Protein AF-A0A2T0LJ51-F1 (afdb_monomer)

pLDDT: mean 80.9, std 17.86, range [39.56, 97.62]

Sequence (152 aa):
MSGAISSRRRILACSLVLLVAALGFGGNAEAEVPPRVSKVEVYRVHSGHARPIPVTRLIHVEVERVLEGIQQMTGTSFPQMPAEYFLFRFPTPVVLSDSPVGYPIREIAVTAPQSAWDPPRLLIRNGRNHWVEYRTDRPLTVLLDQLKERGL

Solvent-accessible surface area (backbone atoms only — not comparable to full-atom values): 9023 Å² total; per-residue (Å²): 139,92,84,75,73,69,62,59,57,53,5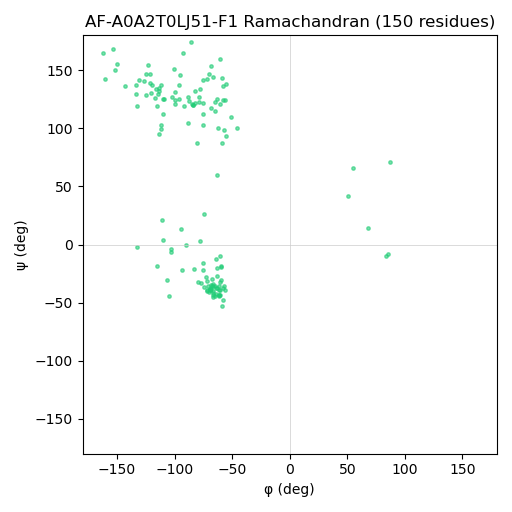4,53,50,53,53,50,53,52,50,52,55,74,68,48,70,87,66,76,72,68,71,77,71,74,69,75,65,88,50,73,47,39,24,46,30,49,75,86,46,73,44,82,40,89,75,46,75,66,58,51,53,45,53,48,48,40,62,72,29,39,67,44,72,71,76,52,66,51,92,67,80,69,55,49,32,38,40,38,37,25,90,62,62,32,72,50,93,91,36,72,54,88,58,68,36,41,38,38,34,38,39,61,58,88,46,100,87,39,75,58,45,42,29,38,44,45,98,82,75,43,36,34,33,41,45,48,79,44,67,58,63,64,55,49,53,64,46,49,78,65,70,108

Secondary structure (DSSP, 8-state):
--SSHHHHHHHHHHHHHHH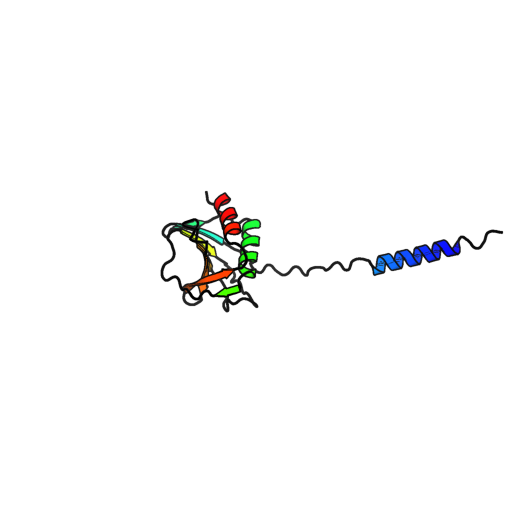HHHSS--------PPPS-S--EEEEEETTEEEEEPPPHHHHHHHHHHHHTEEEEEEEEESS--SEEEEEEEEEEE--TTSS--S-EEEEEEEPPSBTTB---EEEE-TTS-EEEEEESS-HHHHHHHHHHHH-

Foldseek 3Di:
DDDPPVVVVVVVVVVVVVVCVVVPDPPPPPVPPPQLAPDKWKWKAAQNDTDTFDDDPQLSVLVSLQQVQWEDWPADWDPDDDRTKMKMARPDFGDDPPHPPPDTFGMWIWGDQPDPPRAIWIWTQDPVRITTTTDGPRRCVSSVVVRVVTVD

Radius of gyration: 25.8 Å; Cα contacts (8 Å, |Δi|>4): 227; chains: 1; bounding box: 35×83×62 Å

Organism: NCBI:txid201975

Nearest PDB structures (foldseek):
  6y2q-assembly1_B  TM=2.122E-01  e=4.281E+00  Escherichia coli K-12
  2rmj-assembly1_A  TM=2.535E-01  e=8.544E+00  Homo sapiens
  3pqu-assembly1_A  TM=2.214E-01  e=6.786E+00  Actinobacillus suis

Structure (mmCIF, N/CA/C/O backbone):
data_AF-A0A2T0LJ51-F1
#
_entry.id   AF-A0A2T0LJ51-F1
#
loop_
_atom_site.group_PDB
_atom_site.id
_atom_site.type_symbol
_atom_site.label_atom_id
_atom_site.label_alt_id
_atom_site.label_comp_id
_atom_site.label_asym_id
_atom_site.label_entity_id
_atom_site.label_seq_id
_atom_site.pdbx_PDB_ins_code
_atom_site.Cartn_x
_atom_site.Cartn_y
_atom_site.Cartn_z
_atom_site.occupancy
_atom_site.B_iso_or_equiv
_atom_site.auth_seq_id
_atom_site.auth_comp_id
_atom_site.auth_asym_id
_atom_site.auth_atom_id
_atom_site.pdbx_PDB_model_num
ATOM 1 N N . MET A 1 1 ? -5.710 68.196 44.404 1.00 46.50 1 MET A N 1
ATOM 2 C CA . MET A 1 1 ? -5.620 67.501 43.095 1.00 46.50 1 MET A CA 1
ATOM 3 C C . MET A 1 1 ? -5.023 66.114 43.319 1.00 46.50 1 MET A C 1
ATOM 5 O O . MET A 1 1 ? -4.266 65.967 44.263 1.00 46.50 1 MET A O 1
ATOM 9 N N . SER A 1 2 ? -5.363 65.140 42.467 1.00 47.94 2 SER A N 1
ATOM 10 C CA . SER A 1 2 ? -4.846 63.750 42.433 1.00 47.94 2 SER A CA 1
ATOM 1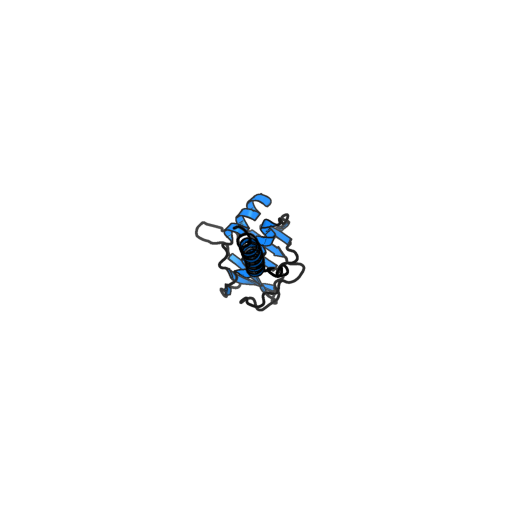1 C C . SER A 1 2 ? -5.540 62.696 43.308 1.00 47.94 2 SER A C 1
ATOM 13 O O . SER A 1 2 ? -4.958 62.153 44.234 1.00 47.94 2 SER A O 1
ATOM 15 N N . GLY A 1 3 ? -6.769 62.322 42.930 1.00 46.00 3 GLY A N 1
ATOM 16 C CA . GLY A 1 3 ? -7.429 61.089 43.400 1.00 46.00 3 GLY A CA 1
ATOM 17 C C . GLY A 1 3 ? -8.082 60.241 42.296 1.00 46.00 3 GLY A C 1
ATOM 18 O O . GLY A 1 3 ? -8.612 59.174 42.576 1.00 46.00 3 GLY A O 1
ATOM 19 N N . ALA A 1 4 ? -8.049 60.682 41.031 1.00 47.44 4 ALA A N 1
ATOM 20 C CA . ALA A 1 4 ? -8.855 60.083 39.956 1.00 47.44 4 ALA A CA 1
ATOM 21 C C . ALA A 1 4 ? -8.080 59.163 38.985 1.00 47.44 4 ALA A C 1
ATOM 23 O O . ALA A 1 4 ? -8.688 58.520 38.131 1.00 47.44 4 ALA A O 1
ATOM 24 N N . ILE A 1 5 ? -6.748 59.075 39.095 1.00 48.66 5 ILE A N 1
ATOM 25 C CA . ILE A 1 5 ? -5.901 58.417 38.074 1.00 48.66 5 ILE A CA 1
ATOM 26 C C . ILE A 1 5 ? -5.630 56.928 38.395 1.00 48.66 5 ILE A C 1
ATOM 28 O O . ILE A 1 5 ? -5.375 56.131 37.495 1.00 48.66 5 ILE A O 1
ATOM 32 N N . SER A 1 6 ? -5.763 56.516 39.661 1.00 50.34 6 SER A N 1
ATOM 33 C CA . SER A 1 6 ? -5.467 55.146 40.132 1.00 50.34 6 SER A CA 1
ATOM 34 C C . SER A 1 6 ? -6.530 54.102 39.732 1.00 50.34 6 SER A C 1
ATOM 36 O O . SER A 1 6 ? -6.198 52.972 39.375 1.00 50.34 6 SER A O 1
ATOM 38 N N . SER A 1 7 ? -7.811 54.488 39.725 1.00 51.00 7 SER A N 1
ATOM 39 C CA . SER A 1 7 ? -8.944 53.579 39.469 1.00 51.00 7 SER A CA 1
ATOM 40 C C . SER A 1 7 ? -9.038 53.129 38.000 1.00 51.00 7 SER A C 1
ATOM 42 O O . SER A 1 7 ? -9.250 51.950 37.716 1.00 51.00 7 SER A O 1
ATOM 44 N N . ARG A 1 8 ? -8.772 54.035 37.047 1.00 50.81 8 ARG A N 1
ATOM 45 C CA . ARG A 1 8 ? -8.897 53.748 35.605 1.00 50.81 8 ARG A CA 1
ATOM 46 C C . ARG A 1 8 ? -7.876 52.724 35.100 1.00 50.81 8 ARG A C 1
ATOM 48 O O . ARG A 1 8 ? -8.214 51.912 34.246 1.00 50.81 8 ARG A O 1
ATOM 55 N N . ARG A 1 9 ? -6.657 52.708 35.659 1.00 50.72 9 ARG A N 1
ATOM 56 C CA . ARG A 1 9 ? -5.621 51.711 35.317 1.00 50.72 9 ARG A CA 1
ATOM 57 C C . ARG A 1 9 ? -5.985 50.295 35.769 1.00 50.72 9 ARG A C 1
ATOM 59 O O . ARG A 1 9 ? -5.669 49.348 35.060 1.00 50.72 9 ARG A O 1
ATOM 66 N N . ARG A 1 10 ? -6.659 50.144 36.915 1.00 50.94 10 ARG A N 1
ATOM 67 C CA . ARG A 1 10 ? -7.077 48.828 37.434 1.00 50.94 10 ARG A CA 1
ATOM 68 C C . ARG A 1 10 ? -8.225 48.235 36.619 1.00 50.94 10 ARG A C 1
ATOM 70 O O . ARG A 1 10 ? -8.195 47.052 36.313 1.00 50.94 10 ARG A O 1
ATOM 77 N N . ILE A 1 11 ? -9.182 49.068 36.207 1.00 55.69 11 ILE A N 1
ATOM 78 C CA . ILE A 1 11 ? -10.316 48.637 35.374 1.00 55.69 11 ILE A CA 1
ATOM 79 C C . ILE A 1 11 ? -9.835 48.206 33.982 1.00 55.69 11 ILE A C 1
ATOM 81 O O . ILE A 1 11 ? -10.242 47.153 33.505 1.00 55.69 11 ILE A O 1
ATOM 85 N N . LEU A 1 12 ? -8.915 48.970 33.376 1.00 55.62 12 LEU A N 1
ATOM 86 C CA . LEU A 1 12 ? -8.297 48.621 32.089 1.00 55.62 12 LEU A CA 1
ATOM 87 C C . LEU A 1 12 ? -7.447 47.344 32.158 1.00 55.62 12 LEU A C 1
ATOM 89 O O . LEU A 1 12 ? -7.426 46.571 31.206 1.00 55.62 12 LEU A O 1
ATOM 93 N N . ALA A 1 13 ? -6.760 47.099 33.276 1.00 56.59 13 ALA A N 1
ATOM 94 C CA . ALA A 1 13 ? -5.991 45.871 33.462 1.00 56.59 13 ALA A CA 1
ATOM 95 C C . ALA A 1 13 ? -6.902 44.640 33.617 1.00 56.59 13 ALA A C 1
ATOM 97 O O . ALA A 1 13 ? -6.636 43.606 33.011 1.00 56.59 13 ALA A O 1
ATOM 98 N N . CYS A 1 14 ? -8.008 44.754 34.363 1.00 55.03 14 CYS A N 1
ATOM 99 C CA . CYS A 1 14 ? -8.967 43.657 34.520 1.00 55.03 14 CYS A CA 1
ATOM 100 C C . CYS A 1 14 ? -9.721 43.341 33.221 1.00 55.03 14 CYS A C 1
ATOM 102 O O . CYS A 1 14 ? -9.942 42.169 32.921 1.00 55.03 14 CYS A O 1
ATOM 104 N N . SER A 1 15 ? -10.083 44.356 32.427 1.00 57.69 15 SER A N 1
ATOM 105 C CA . SER A 1 15 ? -10.727 44.126 31.131 1.00 57.69 15 SER A CA 1
ATOM 106 C C . SER A 1 15 ? -9.773 43.493 30.117 1.00 57.69 15 SER A C 1
ATOM 108 O O . SER A 1 15 ? -10.204 42.636 29.351 1.00 57.69 15 SER A O 1
ATOM 110 N N . LEU A 1 16 ? -8.479 43.832 30.147 1.00 55.44 16 LEU A N 1
ATOM 111 C CA . LEU A 1 16 ? -7.475 43.216 29.275 1.00 55.44 16 LEU A CA 1
ATOM 112 C C . LEU A 1 16 ? -7.209 41.744 29.640 1.00 55.44 16 LEU A C 1
ATOM 114 O O . LEU A 1 16 ? -7.100 40.912 28.746 1.00 55.44 16 LEU A O 1
ATOM 118 N N . VAL A 1 17 ? -7.171 41.396 30.933 1.00 58.72 17 VAL A N 1
ATOM 119 C CA . VAL A 1 17 ? -7.017 39.998 31.385 1.00 58.72 17 VAL A CA 1
ATOM 120 C C . VAL A 1 17 ? -8.239 39.153 31.009 1.00 58.72 17 VAL A C 1
ATOM 122 O O . VAL A 1 17 ? -8.079 38.026 30.546 1.00 58.72 17 VAL A O 1
ATOM 125 N N . LEU A 1 18 ? -9.451 39.705 31.128 1.00 56.97 18 LEU A N 1
ATOM 126 C CA . LEU A 1 18 ? -10.675 39.034 30.674 1.00 56.97 18 LEU A CA 1
ATOM 127 C C . LEU A 1 18 ? -10.718 38.869 29.148 1.00 56.97 18 LEU A C 1
ATOM 129 O O . LEU A 1 18 ? -11.176 37.836 28.669 1.00 56.97 18 LEU A O 1
ATOM 133 N N . LEU A 1 19 ? -10.198 39.835 28.382 1.00 53.91 19 LEU A N 1
ATOM 134 C CA . LEU A 1 19 ? -10.128 39.740 26.921 1.00 53.91 19 LEU A CA 1
ATOM 135 C C . LEU A 1 19 ? -9.109 38.682 26.460 1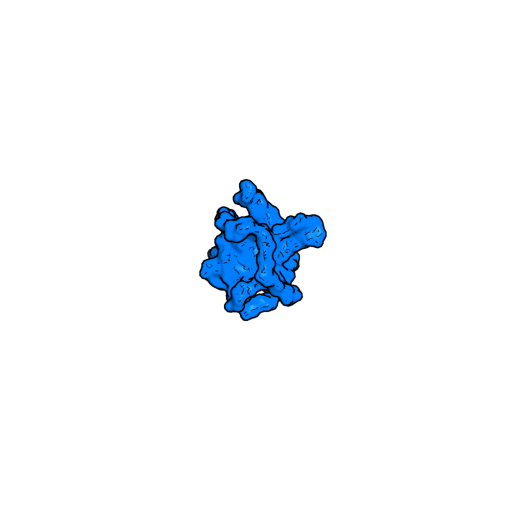.00 53.91 19 LEU A C 1
ATOM 137 O O . LEU A 1 19 ? -9.384 37.937 25.527 1.00 53.91 19 LEU A O 1
ATOM 141 N N . VAL A 1 20 ? -7.959 38.571 27.133 1.00 56.72 20 VAL A N 1
ATOM 142 C CA . VAL A 1 20 ? -6.947 37.537 26.842 1.00 56.72 20 VAL A CA 1
ATOM 143 C C . VAL A 1 20 ? -7.416 36.149 27.290 1.00 56.72 20 VAL A C 1
ATOM 145 O O . VAL A 1 20 ? -7.101 35.172 26.623 1.00 56.72 20 VAL A O 1
ATOM 148 N N . ALA A 1 21 ? -8.215 36.048 28.357 1.00 56.38 21 ALA A N 1
ATOM 149 C CA . ALA A 1 21 ? -8.857 34.794 28.755 1.00 56.38 21 ALA A CA 1
ATOM 150 C C . ALA A 1 21 ? -9.983 34.379 27.788 1.00 56.38 21 ALA A C 1
ATOM 152 O O . ALA A 1 21 ? -10.126 33.197 27.501 1.00 56.38 21 ALA A O 1
ATOM 153 N N . ALA A 1 22 ? -10.736 35.336 27.233 1.00 56.06 22 ALA A N 1
ATOM 154 C CA . ALA A 1 22 ? -11.753 35.073 26.210 1.00 56.06 22 ALA A CA 1
ATOM 155 C C . ALA A 1 22 ? -11.153 34.721 24.834 1.00 56.06 22 ALA A C 1
ATOM 157 O O . ALA A 1 22 ? -11.766 33.990 24.062 1.00 56.06 22 ALA A O 1
ATOM 158 N N . LEU A 1 23 ? -9.945 35.212 24.537 1.00 53.88 23 LEU A N 1
ATOM 159 C CA . LEU A 1 23 ? -9.137 34.817 23.373 1.00 53.88 23 LEU A CA 1
ATOM 160 C C . LEU A 1 23 ? -8.204 33.630 23.682 1.00 53.88 23 LEU A C 1
ATOM 162 O O . LEU A 1 23 ? -7.449 33.180 22.818 1.00 53.88 23 LEU A O 1
ATOM 166 N N . GLY A 1 24 ? -8.237 33.143 24.923 1.00 43.59 24 GLY A N 1
ATOM 167 C CA . GLY A 1 24 ? -7.376 32.107 25.450 1.00 43.59 24 GLY A CA 1
ATOM 168 C C . GLY A 1 24 ? -7.801 30.747 24.932 1.00 43.59 24 GLY A C 1
ATOM 169 O O . GLY A 1 24 ? -8.744 30.150 25.433 1.00 43.59 24 GLY A O 1
ATOM 170 N N . PHE A 1 25 ? -7.037 30.256 23.961 1.00 48.81 25 PHE A N 1
ATOM 171 C CA . PHE A 1 25 ? -6.865 28.834 23.701 1.00 48.81 25 PHE A CA 1
ATOM 172 C C . PHE A 1 25 ? -8.175 28.071 23.486 1.00 48.81 25 PHE A C 1
ATOM 174 O O . PHE A 1 25 ? -8.470 27.087 24.161 1.00 48.81 25 PHE A O 1
ATOM 181 N N . GLY A 1 26 ? -8.853 28.410 22.389 1.00 39.56 26 GLY A N 1
ATOM 182 C CA . GLY A 1 26 ? -9.432 27.379 21.527 1.00 39.56 26 GLY A CA 1
ATOM 183 C C . GLY A 1 26 ? -8.308 26.520 20.942 1.00 39.56 26 GLY A C 1
ATOM 184 O O . GLY A 1 26 ? -8.084 26.509 19.737 1.00 39.56 26 GLY A O 1
ATOM 185 N N . GLY A 1 27 ? -7.530 25.868 21.810 1.00 42.31 27 GLY A N 1
ATOM 186 C CA . GLY A 1 27 ? -6.734 24.730 21.421 1.00 42.31 27 GLY A CA 1
ATOM 187 C C . GLY A 1 27 ? -7.756 23.707 20.986 1.00 42.31 27 GLY A C 1
ATOM 188 O O . GLY A 1 27 ? -8.409 23.091 21.826 1.00 42.31 27 GLY A O 1
ATOM 189 N N . ASN A 1 28 ? -7.938 2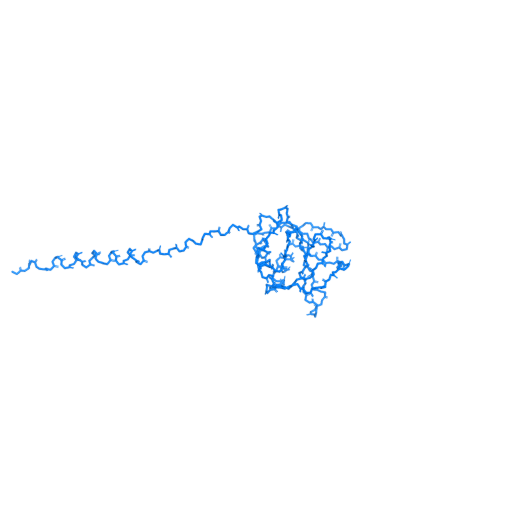3.584 19.674 1.00 43.22 28 ASN A N 1
ATOM 190 C CA . ASN A 1 28 ? -8.433 22.354 19.106 1.00 43.22 28 ASN A CA 1
ATOM 191 C C . ASN A 1 28 ? -7.459 21.297 19.619 1.00 43.22 28 ASN 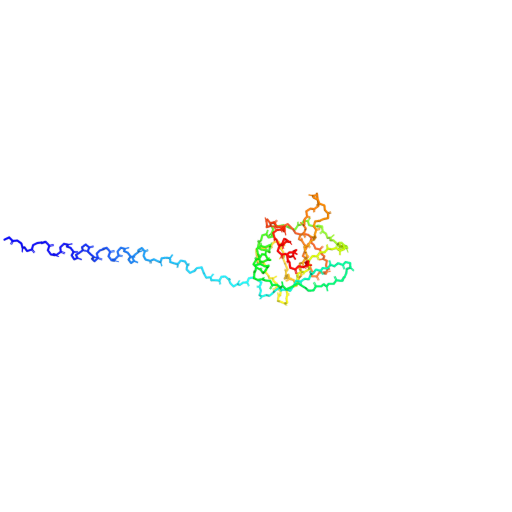A C 1
ATOM 193 O O . ASN A 1 28 ? -6.382 21.106 19.061 1.00 43.22 28 ASN A O 1
ATOM 197 N N . ALA A 1 29 ? -7.797 20.668 20.743 1.00 46.75 29 ALA A N 1
ATOM 198 C CA . ALA A 1 29 ? -7.397 19.306 20.967 1.00 46.75 29 ALA A CA 1
ATOM 199 C C . ALA A 1 29 ? -8.020 18.577 19.781 1.00 46.75 29 ALA A C 1
ATOM 201 O O . ALA A 1 29 ? -9.189 18.197 19.823 1.00 46.75 29 ALA A O 1
ATOM 202 N N . GLU A 1 30 ? -7.280 18.533 18.668 1.00 49.53 30 GLU A N 1
ATOM 203 C CA . GLU A 1 30 ? -7.419 17.497 17.666 1.00 49.53 30 GLU A CA 1
ATOM 204 C C . GLU A 1 30 ? -7.466 16.232 18.501 1.00 49.53 30 GLU A C 1
ATOM 206 O O . GLU A 1 30 ? -6.460 15.820 19.078 1.00 49.53 30 GLU A O 1
ATOM 211 N N . ALA A 1 31 ? -8.684 15.730 18.714 1.00 48.91 31 ALA A N 1
ATOM 212 C CA . ALA A 1 31 ? -8.891 14.432 19.299 1.00 48.91 31 ALA A CA 1
ATOM 213 C C . ALA A 1 31 ? -8.010 13.530 18.452 1.00 48.91 31 ALA A C 1
ATOM 215 O O . ALA A 1 31 ? -8.245 13.434 17.248 1.00 48.91 31 ALA A O 1
ATOM 216 N N . GLU A 1 32 ? -6.927 13.036 19.052 1.00 45.69 32 GLU A N 1
ATOM 217 C CA . GLU A 1 32 ? -5.901 12.270 18.366 1.00 45.69 32 GLU A CA 1
ATOM 218 C C . GLU A 1 32 ? -6.633 11.088 17.741 1.00 45.69 32 GLU A C 1
ATOM 220 O O . GLU A 1 32 ? -7.058 10.164 18.439 1.00 45.69 32 GLU A O 1
ATOM 225 N N . VAL A 1 33 ? -6.944 11.213 16.446 1.00 55.34 33 VAL A N 1
ATOM 226 C CA . VAL A 1 33 ? -7.740 10.220 15.741 1.00 55.34 33 VAL A CA 1
ATOM 227 C C . VAL A 1 33 ? -6.917 8.948 15.852 1.00 55.34 33 VAL A C 1
ATOM 229 O O . VAL A 1 33 ? -5.748 8.966 15.453 1.00 55.34 33 VAL A O 1
ATOM 232 N N . PRO A 1 34 ? -7.462 7.876 16.453 1.00 55.41 34 PRO A N 1
ATOM 233 C CA . PRO A 1 34 ? -6.681 6.678 16.688 1.00 55.41 34 PRO A CA 1
ATOM 234 C C . PRO A 1 34 ? -6.092 6.211 15.353 1.00 55.41 34 PRO A C 1
ATOM 236 O O . PRO A 1 34 ? -6.793 6.266 14.334 1.00 55.41 34 PRO A O 1
ATOM 239 N N . PRO A 1 35 ? -4.816 5.790 15.335 1.00 62.94 35 PRO A N 1
ATOM 240 C CA . PRO A 1 35 ? -4.136 5.441 14.099 1.00 62.94 35 PRO A CA 1
ATOM 241 C C . PRO A 1 35 ? -4.942 4.368 13.370 1.00 62.94 35 PRO A C 1
ATOM 243 O O . PRO A 1 35 ? -5.267 3.319 13.936 1.00 62.94 35 PRO A O 1
ATOM 246 N N . ARG A 1 36 ? -5.302 4.650 12.112 1.00 75.50 36 ARG A N 1
ATOM 247 C CA . ARG A 1 36 ? -6.107 3.736 11.285 1.00 75.50 36 ARG A CA 1
ATOM 248 C C . ARG A 1 36 ? -5.361 2.427 11.032 1.00 75.50 36 ARG A C 1
ATOM 250 O O . ARG A 1 36 ? -5.990 1.387 10.842 1.00 75.50 36 ARG A O 1
ATOM 257 N N . VAL A 1 37 ? -4.029 2.471 11.055 1.00 85.44 37 VAL A N 1
ATOM 258 C CA . VAL A 1 37 ? -3.156 1.305 10.957 1.00 85.44 37 VAL A CA 1
ATOM 259 C C . VAL A 1 37 ? -2.492 1.088 12.313 1.00 85.44 37 VAL A C 1
ATOM 261 O O . VAL A 1 37 ? -1.664 1.874 12.748 1.00 85.44 37 VAL A O 1
ATOM 264 N N . SER A 1 38 ? -2.824 -0.003 13.005 1.00 86.81 38 SER A N 1
ATOM 265 C CA . SER A 1 38 ? -2.199 -0.297 14.306 1.00 86.81 38 SER A CA 1
ATOM 266 C C . SER A 1 38 ? -0.780 -0.860 14.170 1.00 86.81 38 SER A C 1
ATOM 268 O O . SER A 1 38 ? 0.056 -0.701 15.055 1.00 86.81 38 SER A O 1
ATOM 270 N N . LYS A 1 39 ? -0.537 -1.618 13.095 1.00 92.31 39 LYS A N 1
ATOM 271 C CA . LYS A 1 39 ? 0.741 -2.257 12.777 1.00 92.31 39 LYS A CA 1
ATOM 272 C C . LYS A 1 39 ? 0.769 -2.600 11.292 1.00 92.31 39 LYS A C 1
ATOM 274 O O . LYS A 1 39 ? -0.227 -3.076 10.749 1.00 92.31 39 LYS A O 1
ATOM 279 N N . VAL A 1 40 ? 1.934 -2.447 10.671 1.00 95.88 40 VAL A N 1
ATOM 280 C CA . VAL A 1 40 ? 2.202 -2.908 9.307 1.00 95.88 40 VAL A CA 1
ATOM 281 C C . VAL A 1 40 ? 3.506 -3.695 9.273 1.00 95.88 40 VAL A C 1
ATOM 283 O O . VAL A 1 40 ? 4.466 -3.368 9.968 1.00 95.88 40 VAL A O 1
ATOM 286 N N . GLU A 1 41 ? 3.526 -4.754 8.476 1.00 97.50 41 GLU A N 1
ATOM 287 C CA . GLU A 1 41 ? 4.706 -5.549 8.150 1.00 97.50 41 GLU A CA 1
ATOM 288 C C . GLU A 1 41 ? 4.963 -5.410 6.654 1.00 97.50 41 GLU A C 1
ATOM 290 O O . GLU A 1 41 ? 4.029 -5.506 5.859 1.00 97.50 41 GLU A O 1
ATOM 295 N N . VAL A 1 42 ? 6.210 -5.161 6.258 1.00 96.94 42 VAL A N 1
ATOM 296 C CA . VAL A 1 42 ? 6.550 -4.864 4.861 1.00 96.94 42 VAL A CA 1
ATOM 297 C C . VAL A 1 42 ? 7.558 -5.871 4.340 1.00 96.94 42 VAL A C 1
ATOM 299 O O . VAL A 1 42 ? 8.508 -6.233 5.033 1.00 96.94 42 VAL A O 1
ATOM 302 N N . TYR A 1 43 ? 7.361 -6.313 3.103 1.00 96.31 43 TYR A N 1
ATOM 303 C CA . TYR A 1 43 ? 8.220 -7.269 2.423 1.00 96.31 43 TYR A CA 1
ATOM 304 C C . TYR A 1 43 ? 8.525 -6.791 1.005 1.00 96.31 43 TYR A C 1
ATOM 306 O O . TYR A 1 43 ? 7.624 -6.371 0.281 1.00 96.31 43 TYR A O 1
ATOM 314 N N . ARG A 1 44 ? 9.781 -6.913 0.571 1.00 94.88 44 ARG A N 1
ATOM 315 C CA . ARG A 1 44 ? 10.127 -6.895 -0.855 1.00 94.88 44 ARG A CA 1
ATOM 316 C C . ARG A 1 44 ? 9.881 -8.291 -1.405 1.00 94.88 44 ARG A C 1
ATOM 318 O O . ARG A 1 44 ? 10.477 -9.244 -0.903 1.00 94.88 44 ARG A O 1
ATOM 325 N N . VAL A 1 45 ? 9.033 -8.412 -2.417 1.00 94.62 45 VAL A N 1
ATOM 326 C CA . VAL A 1 45 ? 8.836 -9.665 -3.142 1.00 94.62 45 VAL A CA 1
ATOM 327 C C . VAL A 1 45 ? 9.575 -9.586 -4.467 1.00 94.62 45 VAL A C 1
ATOM 329 O O . VAL A 1 45 ? 9.381 -8.640 -5.224 1.00 94.62 45 VAL A O 1
ATOM 332 N N . HIS A 1 46 ? 10.422 -10.577 -4.728 1.00 93.25 46 HIS A N 1
ATOM 333 C CA . HIS A 1 46 ? 11.103 -10.762 -6.004 1.00 93.25 46 HIS A CA 1
ATOM 334 C C . HIS A 1 46 ? 10.965 -12.226 -6.427 1.00 93.25 46 HIS A C 1
ATOM 336 O O . HIS A 1 46 ? 11.399 -13.126 -5.708 1.00 93.25 46 HIS A O 1
ATOM 342 N N . SER A 1 47 ? 10.331 -12.471 -7.572 1.00 89.56 47 SER A N 1
ATOM 343 C CA . SER A 1 47 ? 10.104 -13.806 -8.143 1.00 89.56 47 SER A CA 1
ATOM 344 C C . SER A 1 47 ? 9.489 -14.798 -7.140 1.00 89.56 47 SER A C 1
ATOM 346 O O . SER A 1 47 ? 9.900 -15.949 -7.043 1.00 89.56 47 SER A O 1
ATOM 348 N N . GLY A 1 48 ? 8.519 -14.331 -6.344 1.00 88.44 48 GLY A N 1
ATOM 349 C CA . GLY A 1 48 ? 7.832 -15.127 -5.317 1.00 88.44 48 GLY A CA 1
ATOM 350 C C . GLY A 1 48 ? 8.560 -15.233 -3.970 1.00 88.44 48 GLY A C 1
ATOM 351 O O . GLY A 1 48 ? 7.955 -15.658 -2.986 1.00 88.44 48 GLY A O 1
ATOM 352 N N . HIS A 1 49 ? 9.815 -14.792 -3.874 1.00 93.38 49 HIS A N 1
ATOM 353 C CA . HIS A 1 49 ? 10.555 -14.756 -2.614 1.00 93.38 49 HIS A CA 1
ATOM 354 C C . HIS A 1 49 ? 10.295 -13.449 -1.866 1.00 93.38 49 HIS A C 1
ATOM 356 O O . HIS A 1 49 ? 10.549 -12.370 -2.395 1.00 93.38 49 HIS A O 1
ATOM 362 N N . ALA A 1 50 ? 9.815 -13.544 -0.624 1.00 95.00 50 ALA A N 1
ATOM 363 C CA . ALA A 1 50 ? 9.533 -12.395 0.233 1.00 95.00 50 A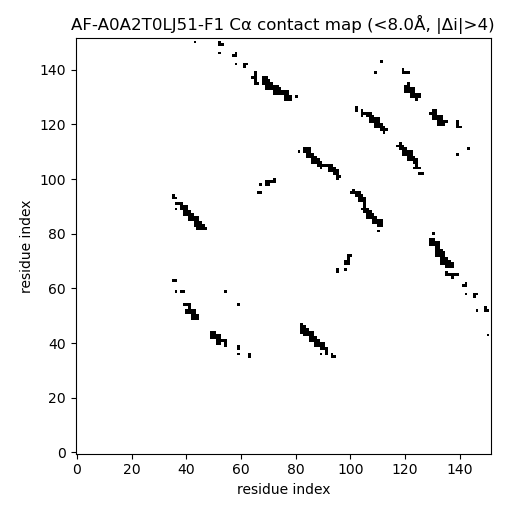LA A CA 1
ATOM 364 C C . ALA A 1 50 ? 10.670 -12.155 1.240 1.00 95.00 50 ALA A C 1
ATOM 366 O O . ALA A 1 50 ? 10.955 -13.010 2.078 1.00 95.00 50 ALA A O 1
ATOM 367 N N . ARG A 1 51 ? 11.282 -10.967 1.200 1.00 95.25 51 ARG A N 1
ATOM 368 C CA . ARG A 1 51 ? 12.286 -10.506 2.169 1.00 95.25 51 ARG A CA 1
ATOM 369 C C . ARG A 1 51 ? 11.693 -9.396 3.042 1.00 95.25 51 ARG A C 1
ATOM 371 O O . ARG A 1 51 ? 11.219 -8.410 2.480 1.00 95.25 51 ARG A O 1
ATOM 378 N N . PRO A 1 52 ? 11.713 -9.512 4.382 1.00 96.00 52 PRO A N 1
ATOM 379 C CA . PRO A 1 52 ? 11.173 -8.474 5.256 1.00 96.00 52 PRO A CA 1
ATOM 380 C C . PRO A 1 52 ? 11.993 -7.181 5.165 1.00 96.00 52 PRO A C 1
ATOM 382 O O . PRO A 1 52 ? 13.219 -7.220 5.047 1.00 96.00 52 PRO A O 1
ATOM 385 N N . ILE A 1 53 ? 11.304 -6.045 5.253 1.00 94.69 53 ILE A N 1
ATOM 386 C CA . ILE A 1 53 ? 11.882 -4.701 5.326 1.00 94.69 53 ILE A CA 1
ATOM 387 C C . ILE A 1 53 ? 11.535 -4.110 6.699 1.00 94.69 53 ILE A C 1
ATOM 389 O O . ILE A 1 53 ? 10.360 -4.117 7.077 1.00 94.69 53 ILE A O 1
ATOM 393 N N . PRO A 1 54 ? 12.515 -3.576 7.453 1.00 93.81 54 PRO A N 1
ATOM 394 C CA . PRO A 1 54 ? 12.241 -2.872 8.699 1.00 93.81 54 PRO A CA 1
ATOM 395 C C . PRO A 1 54 ? 11.301 -1.682 8.477 1.00 93.81 54 PRO A C 1
ATOM 397 O O . PRO A 1 54 ? 11.580 -0.789 7.675 1.00 93.81 54 PRO A O 1
ATOM 400 N N . VAL A 1 55 ? 10.189 -1.658 9.211 1.00 93.50 55 VAL A N 1
ATOM 401 C CA . VAL A 1 55 ? 9.192 -0.588 9.118 1.00 93.50 55 VAL A CA 1
ATOM 402 C C . VAL A 1 55 ? 9.610 0.576 10.003 1.00 93.50 55 VAL A C 1
ATOM 404 O O . VAL A 1 55 ? 9.749 0.438 11.216 1.00 93.50 55 VAL A O 1
ATOM 407 N N . THR A 1 56 ? 9.799 1.741 9.388 1.00 93.44 56 THR A N 1
ATOM 408 C CA . THR A 1 56 ? 10.052 2.995 10.102 1.00 93.44 56 THR A CA 1
ATOM 409 C C . THR A 1 56 ? 8.745 3.741 10.353 1.00 93.44 56 THR A C 1
ATOM 411 O O . THR A 1 56 ? 7.732 3.488 9.700 1.00 93.44 56 THR A O 1
ATOM 414 N N . ARG A 1 57 ? 8.778 4.733 11.251 1.00 91.75 57 ARG A N 1
ATOM 415 C CA . ARG A 1 57 ? 7.639 5.637 11.465 1.00 91.75 57 ARG A CA 1
ATOM 416 C C . ARG A 1 57 ? 7.218 6.358 10.178 1.00 91.75 57 ARG A C 1
ATOM 418 O O . ARG A 1 57 ? 6.030 6.559 9.972 1.00 91.75 57 ARG A O 1
ATOM 425 N N . LEU A 1 58 ? 8.170 6.716 9.312 1.00 92.44 58 LEU A N 1
ATOM 426 C CA . LEU A 1 58 ? 7.872 7.378 8.037 1.00 92.44 58 LEU A CA 1
ATOM 427 C C . LEU A 1 58 ? 7.115 6.450 7.085 1.00 92.44 58 LEU A C 1
ATOM 429 O O . LEU A 1 58 ? 6.088 6.860 6.558 1.00 92.44 58 LEU A O 1
ATOM 433 N N . ILE A 1 59 ? 7.560 5.193 6.959 1.00 94.12 59 ILE A N 1
ATOM 434 C CA . ILE A 1 59 ? 6.864 4.178 6.153 1.00 94.12 59 ILE A CA 1
ATOM 435 C C . ILE A 1 59 ? 5.450 3.960 6.693 1.00 94.12 59 ILE A C 1
ATOM 437 O O . ILE A 1 59 ? 4.503 3.901 5.919 1.00 94.12 59 ILE A O 1
ATOM 441 N N . HIS A 1 60 ? 5.296 3.871 8.017 1.00 94.62 60 HIS A N 1
ATOM 442 C CA . HIS A 1 60 ? 3.989 3.699 8.647 1.00 94.62 60 HIS A CA 1
ATOM 443 C C . HIS A 1 60 ? 3.021 4.839 8.299 1.00 94.62 60 HIS A C 1
ATOM 445 O O . HIS A 1 60 ? 1.936 4.588 7.783 1.00 94.62 60 HIS A O 1
ATOM 451 N N . VAL A 1 61 ? 3.444 6.087 8.525 1.00 94.25 61 VAL A N 1
ATOM 452 C CA . VAL A 1 61 ? 2.646 7.288 8.223 1.00 94.25 61 VAL A CA 1
ATOM 453 C C . VAL A 1 61 ? 2.321 7.375 6.734 1.00 94.25 61 VAL A C 1
ATOM 455 O O . VAL A 1 61 ? 1.225 7.773 6.348 1.00 94.25 61 VAL A O 1
ATOM 458 N N . GLU A 1 62 ? 3.267 7.010 5.874 1.00 95.19 62 GLU A N 1
ATOM 459 C CA . GLU A 1 62 ? 3.054 7.059 4.434 1.00 95.19 62 GLU A CA 1
ATOM 460 C C . GLU A 1 62 ? 2.045 6.003 3.967 1.00 95.19 62 GLU A C 1
ATOM 462 O O . GLU A 1 62 ? 1.201 6.301 3.124 1.00 95.19 62 GLU A O 1
ATOM 467 N N . VAL A 1 63 ? 2.065 4.802 4.552 1.00 96.00 63 VAL A N 1
ATOM 468 C CA . VAL A 1 63 ? 1.043 3.775 4.301 1.00 96.00 63 VAL A CA 1
ATOM 469 C C . VAL A 1 63 ? -0.340 4.264 4.731 1.00 96.00 63 VAL A C 1
ATOM 471 O O . VAL A 1 63 ? -1.291 4.101 3.971 1.00 96.00 63 VAL A O 1
ATOM 474 N N . GLU A 1 64 ? -0.461 4.903 5.896 1.00 94.94 64 GLU A N 1
ATOM 475 C CA . GLU A 1 64 ? -1.729 5.497 6.345 1.00 94.94 64 GLU A CA 1
ATOM 476 C C . GLU A 1 64 ? -2.252 6.529 5.342 1.00 94.94 64 GLU A C 1
ATOM 478 O O . GLU A 1 64 ? -3.393 6.424 4.896 1.00 94.94 64 GLU A O 1
ATOM 483 N N . ARG A 1 65 ? -1.392 7.448 4.888 1.00 94.50 65 ARG A N 1
ATOM 484 C CA . ARG A 1 65 ? -1.749 8.459 3.879 1.00 94.50 65 ARG A CA 1
ATOM 485 C C . ARG A 1 65 ? -2.164 7.852 2.543 1.00 94.50 65 ARG A C 1
ATOM 487 O O . ARG A 1 65 ? -3.087 8.349 1.907 1.00 94.50 65 ARG A O 1
ATOM 494 N N . VAL A 1 66 ? -1.495 6.785 2.100 1.00 95.31 66 VAL A N 1
ATOM 495 C CA . VAL A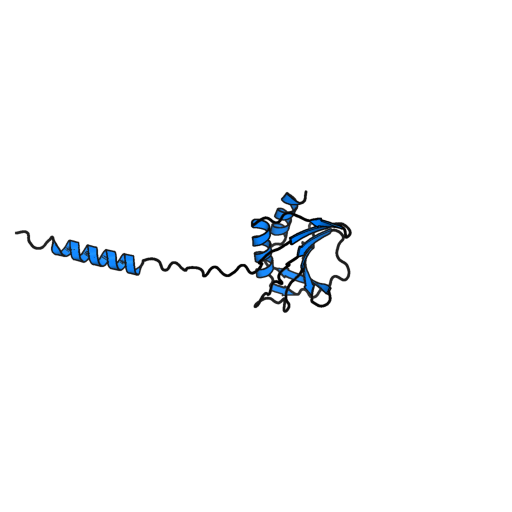 1 66 ? -1.872 6.068 0.870 1.00 95.31 66 VAL A CA 1
ATOM 496 C C . VAL A 1 66 ? -3.276 5.482 0.991 1.00 95.31 66 VAL A C 1
ATOM 498 O O . VAL A 1 66 ? -4.050 5.592 0.039 1.00 95.31 66 VAL A O 1
ATOM 501 N N . LEU A 1 67 ? -3.602 4.884 2.142 1.00 94.75 67 LEU A N 1
ATOM 502 C CA . LEU A 1 67 ? -4.915 4.295 2.413 1.00 94.75 67 LEU A CA 1
ATOM 503 C C . LEU A 1 67 ? -6.016 5.358 2.548 1.00 94.75 67 LEU A C 1
ATOM 505 O O . LEU A 1 67 ? -7.124 5.147 2.060 1.00 94.75 67 LEU A O 1
ATOM 509 N N . GLU A 1 68 ? -5.718 6.498 3.171 1.00 92.19 68 GLU A N 1
ATOM 510 C CA . GLU A 1 68 ? -6.630 7.648 3.255 1.00 92.19 68 GLU A CA 1
ATOM 511 C C . GLU A 1 68 ? -6.952 8.234 1.881 1.00 92.19 68 GLU A C 1
ATOM 513 O O . GLU A 1 68 ? -8.094 8.609 1.629 1.00 92.19 68 GLU A O 1
ATOM 518 N N . GLY A 1 69 ? -5.965 8.257 0.985 1.00 92.31 69 GLY A N 1
ATOM 519 C CA . GLY A 1 69 ? -6.094 8.805 -0.360 1.00 92.31 69 GLY A CA 1
ATOM 520 C C . GLY A 1 69 ? -6.804 7.905 -1.372 1.00 92.31 69 GLY A C 1
ATOM 521 O O . GLY A 1 69 ? -6.855 8.254 -2.548 1.00 92.31 69 GLY A O 1
ATOM 522 N N . ILE A 1 70 ? -7.307 6.723 -0.990 1.00 94.31 70 ILE A N 1
ATOM 523 C CA . ILE A 1 70 ? -7.958 5.803 -1.938 1.00 94.31 70 ILE A CA 1
ATOM 524 C C . ILE A 1 70 ? -9.283 6.402 -2.428 1.00 94.31 70 ILE A C 1
ATOM 526 O O . ILE A 1 70 ? -10.230 6.543 -1.660 1.00 94.31 70 ILE A O 1
ATOM 530 N N . GLN A 1 71 ? -9.380 6.656 -3.735 1.00 90.62 71 GLN A N 1
ATOM 531 C CA . GLN A 1 71 ? -10.535 7.329 -4.343 1.00 90.62 71 GLN A CA 1
ATOM 532 C C . GLN A 1 71 ? -11.465 6.387 -5.101 1.00 90.62 71 GLN A C 1
ATOM 534 O O . GLN A 1 71 ? -12.684 6.494 -4.997 1.00 90.62 71 GLN A O 1
ATOM 539 N N . GLN A 1 72 ? -10.909 5.472 -5.899 1.00 88.56 72 GLN A N 1
ATOM 540 C CA . GLN A 1 72 ? -11.713 4.632 -6.789 1.00 88.56 72 GLN A CA 1
ATOM 541 C C . GLN A 1 72 ? -11.063 3.281 -7.073 1.00 88.56 72 GLN A C 1
ATOM 543 O O . GLN A 1 72 ? -9.838 3.151 -7.116 1.00 88.56 72 GLN A O 1
ATOM 548 N N . MET A 1 73 ? -11.910 2.282 -7.308 1.00 88.81 73 MET A N 1
ATOM 549 C CA . MET A 1 73 ? -11.517 0.981 -7.838 1.00 88.81 73 MET A CA 1
ATOM 550 C C . MET A 1 73 ? -11.320 1.101 -9.355 1.00 88.81 73 MET A C 1
ATOM 552 O O . MET A 1 73 ? -12.233 1.535 -10.053 1.00 88.81 73 MET A O 1
ATOM 556 N N . THR A 1 74 ? -10.165 0.689 -9.881 1.00 85.00 74 THR A N 1
ATOM 557 C CA . THR A 1 74 ? -9.914 0.687 -11.337 1.00 85.00 74 THR A CA 1
ATOM 558 C C . THR A 1 74 ? -10.642 -0.473 -12.032 1.00 85.00 74 THR A C 1
ATOM 560 O O . THR A 1 74 ? -10.912 -0.418 -13.226 1.00 85.00 74 THR A O 1
ATOM 563 N N . GLY A 1 75 ? -10.984 -1.533 -11.291 1.00 68.06 75 GLY A N 1
ATOM 564 C CA . GLY A 1 75 ? -11.737 -2.691 -11.793 1.00 68.06 75 GLY A CA 1
ATOM 565 C C . GLY A 1 75 ? -10.872 -3.770 -12.452 1.00 68.06 75 GLY A C 1
ATOM 566 O O . GLY A 1 75 ? -11.355 -4.871 -12.704 1.00 68.06 75 GLY A O 1
ATOM 567 N N . THR A 1 76 ? -9.583 -3.503 -12.665 1.00 75.94 76 THR A N 1
ATOM 568 C CA . THR A 1 76 ? -8.620 -4.498 -13.143 1.00 75.94 76 THR A CA 1
ATOM 569 C C . THR A 1 76 ? -8.258 -5.451 -12.006 1.00 75.94 76 THR A C 1
ATOM 571 O O . THR A 1 76 ? -7.621 -5.060 -11.024 1.00 75.94 76 THR A O 1
ATOM 574 N N . SER A 1 77 ? -8.662 -6.717 -12.126 1.00 72.81 77 SER A N 1
ATOM 575 C CA . SER A 1 77 ? -8.107 -7.790 -11.301 1.00 72.81 77 SER A CA 1
ATOM 576 C C . SER A 1 77 ? -6.787 -8.252 -11.904 1.00 72.81 77 SER A C 1
ATOM 578 O O . SER A 1 77 ? -6.747 -8.540 -13.099 1.00 72.81 77 SER A O 1
ATOM 580 N N . PHE A 1 78 ? -5.736 -8.374 -11.098 1.00 75.25 78 PHE A N 1
ATOM 581 C CA . PHE A 1 78 ? -4.465 -8.946 -11.538 1.00 75.25 78 PHE A CA 1
ATOM 582 C C . PHE A 1 78 ? -4.500 -10.466 -11.338 1.00 75.25 78 PHE A C 1
ATOM 584 O O . PHE A 1 78 ? -4.389 -10.920 -10.195 1.00 75.25 78 PHE A O 1
ATOM 591 N N . PRO A 1 79 ? -4.662 -11.273 -12.409 1.00 69.50 79 PRO A N 1
ATOM 592 C CA . PRO A 1 79 ? -4.658 -12.730 -12.284 1.00 69.50 79 PRO A CA 1
ATOM 593 C C . PRO A 1 79 ? -3.273 -13.255 -11.889 1.00 69.50 79 PRO A C 1
ATOM 595 O O . PRO A 1 79 ? -3.170 -14.266 -11.200 1.00 69.50 79 PRO A O 1
ATOM 598 N N . GLN A 1 80 ? -2.214 -12.544 -12.284 1.00 80.31 80 GLN A N 1
ATOM 599 C CA . GLN A 1 80 ? -0.837 -12.844 -11.923 1.00 80.31 80 GLN A CA 1
ATOM 600 C C . GLN A 1 80 ? -0.135 -11.563 -11.470 1.00 80.31 80 GLN A C 1
ATOM 602 O O . GLN A 1 80 ? -0.189 -10.536 -12.146 1.00 80.31 80 GLN A O 1
ATOM 607 N N . MET A 1 81 ? 0.511 -11.633 -10.308 1.00 88.69 81 MET A N 1
ATOM 608 C CA . MET A 1 81 ? 1.325 -10.538 -9.786 1.00 88.69 81 MET A CA 1
ATOM 609 C C . MET A 1 81 ? 2.606 -10.379 -10.615 1.00 88.69 81 MET A C 1
ATOM 611 O O . MET A 1 81 ? 3.152 -11.387 -11.076 1.00 88.69 81 MET A O 1
ATOM 615 N N . PRO A 1 82 ? 3.119 -9.147 -10.780 1.00 88.56 82 PRO A N 1
ATOM 616 C CA . PRO A 1 82 ? 4.429 -8.942 -1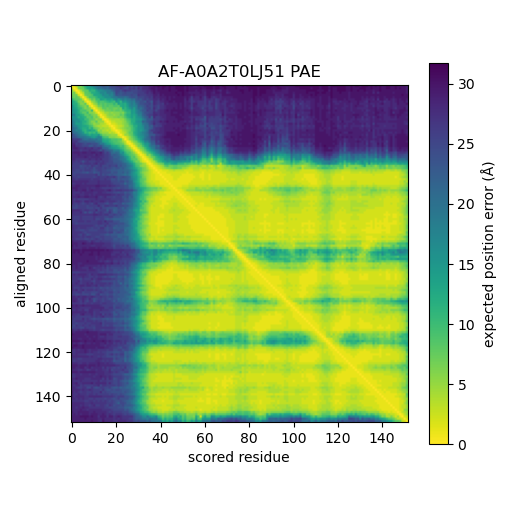1.382 1.00 88.56 82 PRO A CA 1
ATOM 617 C C . PRO A 1 82 ? 5.521 -9.631 -10.555 1.00 88.56 82 PRO A C 1
ATOM 619 O O . PRO A 1 82 ? 5.347 -9.901 -9.365 1.00 88.56 82 PRO A O 1
ATOM 622 N N . ALA A 1 83 ? 6.671 -9.883 -11.185 1.00 89.94 83 ALA A N 1
ATOM 623 C CA . ALA A 1 83 ? 7.808 -10.518 -10.520 1.00 89.94 83 ALA A CA 1
ATOM 624 C C . ALA A 1 83 ? 8.319 -9.703 -9.320 1.00 89.94 83 ALA A C 1
ATOM 626 O O . ALA A 1 83 ? 8.803 -10.290 -8.357 1.00 89.94 83 ALA A O 1
ATOM 627 N N . GLU A 1 84 ? 8.182 -8.375 -9.358 1.00 91.44 84 GLU A N 1
ATOM 628 C CA . GLU A 1 84 ? 8.632 -7.474 -8.299 1.00 91.44 84 GLU A CA 1
ATOM 629 C C . GLU A 1 84 ? 7.512 -6.576 -7.784 1.00 91.44 84 GLU A C 1
ATOM 631 O O . GLU A 1 84 ? 6.828 -5.891 -8.549 1.00 91.44 84 GLU A O 1
ATOM 636 N N . TYR A 1 85 ? 7.347 -6.557 -6.464 1.00 94.12 85 TYR A N 1
ATOM 637 C CA . TYR A 1 85 ? 6.432 -5.660 -5.766 1.00 94.12 85 TYR A CA 1
ATOM 638 C C . TYR A 1 85 ? 6.790 -5.566 -4.281 1.00 94.12 85 TYR A C 1
ATOM 640 O O . TYR A 1 85 ? 7.518 -6.396 -3.732 1.00 94.12 85 TYR A O 1
ATOM 648 N N . PHE A 1 86 ? 6.244 -4.559 -3.608 1.00 96.00 86 PHE A N 1
ATOM 649 C CA . PHE A 1 86 ? 6.281 -4.455 -2.154 1.00 96.00 86 PHE A CA 1
ATOM 650 C C . PHE A 1 86 ? 4.952 -4.931 -1.585 1.00 96.00 86 PHE A C 1
ATOM 652 O O . PHE A 1 86 ? 3.901 -4.436 -1.981 1.00 96.00 86 PHE A O 1
ATOM 659 N N . LEU A 1 87 ? 4.999 -5.903 -0.679 1.00 97.00 87 LEU A N 1
ATOM 660 C CA . LEU A 1 87 ? 3.842 -6.437 0.028 1.00 97.00 87 LEU A CA 1
ATOM 661 C C . LEU A 1 87 ? 3.769 -5.813 1.417 1.00 97.00 87 LEU A C 1
ATOM 663 O O . LEU A 1 87 ? 4.746 -5.846 2.162 1.00 97.00 87 LEU A O 1
ATOM 667 N N . PHE A 1 88 ? 2.595 -5.321 1.783 1.00 97.62 88 PHE A N 1
ATOM 668 C CA . PHE A 1 88 ? 2.304 -4.793 3.105 1.00 97.62 88 PHE A CA 1
ATOM 669 C C . PHE A 1 88 ? 1.218 -5.660 3.722 1.00 97.62 88 PHE A C 1
ATOM 671 O O . PHE A 1 88 ? 0.163 -5.868 3.119 1.00 97.62 88 PHE A O 1
ATOM 678 N N . ARG A 1 89 ? 1.483 -6.175 4.918 1.00 97.62 89 ARG A N 1
ATOM 679 C CA . ARG A 1 89 ? 0.550 -6.982 5.696 1.00 97.62 89 ARG A CA 1
ATOM 680 C C . ARG A 1 89 ? 0.116 -6.218 6.929 1.00 97.62 89 ARG A C 1
ATOM 682 O O . ARG A 1 89 ? 0.944 -5.634 7.626 1.00 97.62 89 ARG A O 1
ATOM 689 N N . PHE A 1 90 ? -1.174 -6.284 7.214 1.00 96.50 90 PHE A N 1
ATOM 690 C CA . PHE A 1 90 ? -1.789 -5.703 8.396 1.00 96.50 90 PHE A CA 1
ATOM 691 C C . PHE A 1 90 ? -2.259 -6.846 9.302 1.00 96.50 90 PHE A C 1
ATOM 693 O O . PHE A 1 90 ? -3.268 -7.490 8.997 1.00 96.50 90 PHE A O 1
ATOM 700 N N . PRO A 1 91 ? -1.529 -7.150 10.396 1.00 94.50 91 PRO A N 1
ATOM 701 C CA . PRO A 1 91 ? -1.924 -8.206 11.330 1.00 94.50 91 PRO A CA 1
ATOM 702 C C . PRO A 1 91 ? -3.330 -7.980 11.897 1.00 94.50 91 PRO A C 1
ATOM 704 O O . PRO A 1 91 ? -4.130 -8.913 11.995 1.00 94.50 91 PRO A O 1
ATOM 707 N N . THR A 1 92 ? -3.647 -6.718 12.185 1.00 93.88 92 THR A N 1
ATOM 708 C CA . THR A 1 92 ? -5.005 -6.252 12.463 1.00 93.88 92 THR A CA 1
ATOM 709 C C . THR A 1 92 ? -5.595 -5.687 11.171 1.00 93.88 92 THR A C 1
ATOM 711 O O . THR A 1 92 ? -4.971 -4.801 10.587 1.00 93.88 92 THR A O 1
ATOM 714 N N . PRO A 1 93 ? -6.766 -6.159 10.703 1.00 92.81 93 PRO A N 1
ATOM 715 C CA . PRO A 1 93 ? -7.384 -5.632 9.491 1.00 92.81 93 PRO A CA 1
ATOM 716 C C . PRO A 1 93 ? -7.656 -4.132 9.582 1.00 92.81 93 PRO A C 1
ATOM 718 O O . PRO A 1 93 ? -8.201 -3.663 10.580 1.00 92.81 93 PRO A O 1
ATOM 721 N N . VAL A 1 94 ? -7.343 -3.405 8.513 1.00 93.81 94 VAL A N 1
ATOM 722 C CA . VAL A 1 94 ? -7.648 -1.977 8.394 1.00 93.81 94 VAL A CA 1
ATOM 723 C C . VAL A 1 94 ? -9.040 -1.821 7.797 1.00 93.81 94 VAL A C 1
ATOM 725 O O . VAL A 1 94 ? -9.338 -2.387 6.745 1.00 93.81 94 VAL A O 1
ATOM 728 N N . VAL A 1 95 ? -9.903 -1.060 8.464 1.00 91.81 95 VAL A N 1
ATOM 729 C CA . VAL A 1 95 ? -11.257 -0.753 7.988 1.00 91.81 95 VAL A CA 1
ATOM 730 C C . VAL A 1 95 ? -11.306 0.719 7.608 1.00 91.81 95 VAL A C 1
ATOM 732 O O . VAL A 1 95 ? -10.963 1.580 8.414 1.00 91.81 95 VAL A O 1
ATOM 735 N N . LEU A 1 96 ? -11.720 1.003 6.374 1.00 90.06 96 LEU A N 1
ATOM 736 C CA . LEU A 1 96 ? -11.816 2.358 5.845 1.00 90.06 96 LEU A CA 1
ATOM 737 C C . LEU A 1 96 ? -13.294 2.711 5.641 1.00 90.06 96 LEU A C 1
ATOM 739 O O . LEU A 1 96 ? -13.891 2.302 4.650 1.00 90.06 96 LEU A O 1
ATOM 743 N N . SER A 1 97 ? -13.887 3.442 6.587 1.00 82.75 97 SER A N 1
ATOM 744 C CA . SER A 1 97 ? -15.336 3.709 6.612 1.00 82.75 97 SER A CA 1
ATOM 745 C C . SER A 1 97 ? -15.856 4.469 5.385 1.00 82.75 97 SER A C 1
ATOM 747 O O . SER A 1 97 ? -16.942 4.162 4.907 1.00 82.75 97 SER A O 1
ATOM 749 N N . ASP A 1 98 ? -15.064 5.403 4.850 1.00 82.06 98 ASP A N 1
ATOM 750 C CA . ASP A 1 98 ? -15.456 6.294 3.744 1.00 82.06 98 ASP A CA 1
ATOM 751 C C . ASP A 1 98 ? -14.696 5.995 2.437 1.00 82.06 98 ASP A C 1
ATOM 753 O O . ASP A 1 98 ? -14.561 6.850 1.564 1.00 82.06 98 ASP A O 1
ATOM 757 N N . SER A 1 99 ? -14.142 4.787 2.305 1.00 85.69 99 SER A N 1
ATOM 758 C CA . SER A 1 99 ? -13.352 4.377 1.139 1.00 85.69 99 SER A CA 1
ATOM 759 C C . SER A 1 99 ? -14.179 3.527 0.170 1.00 85.69 99 SER A C 1
ATOM 761 O O . SER A 1 99 ? -15.032 2.753 0.608 1.00 85.69 99 SER A O 1
ATOM 763 N N . PRO A 1 100 ? -13.878 3.542 -1.145 1.00 87.44 100 PRO A N 1
ATOM 764 C CA . PRO A 1 100 ? -14.424 2.556 -2.086 1.00 87.44 100 PRO A CA 1
ATOM 765 C C . PRO A 1 100 ? -14.026 1.105 -1.753 1.00 87.44 100 PRO A C 1
ATOM 767 O O . PRO A 1 100 ? -14.534 0.164 -2.368 1.00 87.44 100 PRO A O 1
ATOM 770 N N . VAL A 1 101 ? -13.100 0.886 -0.815 1.00 89.56 101 VAL A N 1
ATOM 771 C CA . VAL A 1 101 ? -12.739 -0.445 -0.325 1.00 89.56 101 VAL A CA 1
ATOM 772 C C . VAL A 1 101 ? -13.767 -0.908 0.710 1.00 89.56 101 VAL A C 1
ATOM 774 O O . VAL A 1 101 ? -13.596 -0.734 1.911 1.00 89.56 101 VAL A O 1
ATOM 777 N N . GLY A 1 102 ? -14.840 -1.542 0.239 1.00 89.12 102 GLY A N 1
ATOM 778 C CA . GLY A 1 102 ? -15.942 -2.031 1.081 1.00 89.12 102 GLY A CA 1
ATOM 779 C C . GLY A 1 102 ? -15.645 -3.291 1.909 1.00 89.12 102 GLY A C 1
ATOM 780 O O . GLY A 1 102 ? -16.560 -4.065 2.182 1.00 89.12 102 GLY A O 1
ATOM 781 N N . TYR A 1 103 ? -14.385 -3.568 2.253 1.00 90.69 103 TYR A N 1
ATOM 782 C CA . TYR A 1 103 ? -13.994 -4.753 3.023 1.00 90.69 103 TYR A CA 1
ATOM 783 C C . TYR A 1 103 ? -12.747 -4.501 3.888 1.00 90.69 103 TYR A C 1
ATOM 785 O O . TYR A 1 103 ? -11.922 -3.657 3.539 1.00 90.69 103 TYR A O 1
ATOM 793 N N . PRO A 1 104 ? -12.555 -5.252 4.994 1.00 93.56 104 PRO A N 1
ATOM 794 C CA . PRO A 1 104 ? -11.358 -5.127 5.822 1.00 93.56 104 PRO A CA 1
ATOM 795 C C . PRO A 1 104 ? -10.084 -5.499 5.054 1.00 93.56 104 PRO A C 1
ATOM 797 O O . PRO A 1 104 ? -9.958 -6.606 4.523 1.00 93.56 104 PRO A O 1
ATOM 800 N N . ILE A 1 105 ? -9.118 -4.587 5.032 1.00 95.25 105 ILE A N 1
ATOM 801 C CA . ILE A 1 105 ? -7.854 -4.732 4.317 1.00 95.25 105 ILE A CA 1
ATOM 802 C C . ILE A 1 105 ? -6.862 -5.486 5.197 1.00 95.25 105 ILE A C 1
ATOM 804 O O . ILE A 1 105 ? -6.510 -5.043 6.288 1.00 95.25 105 ILE A O 1
ATOM 808 N N . ARG A 1 106 ? -6.379 -6.626 4.703 1.00 96.50 106 ARG A N 1
ATOM 809 C CA . ARG A 1 106 ? -5.309 -7.407 5.350 1.00 96.50 106 ARG A CA 1
ATOM 810 C C . ARG A 1 106 ? -3.979 -7.296 4.629 1.00 96.50 106 ARG A C 1
ATOM 812 O O . ARG A 1 106 ? -2.934 -7.387 5.264 1.00 96.50 106 ARG A O 1
ATOM 819 N N . GLU A 1 107 ? -4.021 -7.111 3.314 1.00 97.12 107 GLU A N 1
ATOM 820 C CA . GLU A 1 107 ? -2.829 -7.025 2.484 1.00 97.12 107 GLU A CA 1
ATOM 821 C C . GLU A 1 107 ? -3.028 -5.997 1.372 1.00 97.12 107 GLU A C 1
ATOM 823 O O . GLU A 1 107 ? -4.065 -5.985 0.697 1.00 97.12 107 GLU A O 1
ATOM 828 N N . ILE A 1 108 ? -2.003 -5.175 1.159 1.00 97.06 108 ILE A N 1
ATOM 829 C CA . ILE A 1 108 ? -1.849 -4.371 -0.053 1.00 97.06 108 ILE A CA 1
ATOM 830 C C . ILE A 1 108 ? -0.513 -4.696 -0.709 1.00 97.06 108 ILE A C 1
ATOM 832 O O . ILE A 1 108 ? 0.439 -5.109 -0.046 1.00 97.06 108 ILE A O 1
ATOM 836 N N . ALA A 1 109 ? -0.438 -4.493 -2.014 1.00 96.75 109 ALA A N 1
ATOM 837 C CA . ALA A 1 109 ? 0.795 -4.556 -2.766 1.00 96.75 109 ALA A CA 1
ATOM 838 C C . ALA A 1 109 ? 0.978 -3.271 -3.571 1.00 96.75 109 ALA A C 1
ATOM 840 O O . ALA A 1 109 ? 0.023 -2.737 -4.130 1.00 96.75 109 ALA A O 1
ATOM 841 N N . VAL A 1 110 ? 2.213 -2.787 -3.636 1.00 95.94 110 VAL A N 1
ATOM 842 C CA . VAL A 1 110 ? 2.597 -1.673 -4.503 1.00 95.94 110 VAL A CA 1
ATOM 843 C C . VAL A 1 110 ? 3.587 -2.200 -5.526 1.00 95.94 110 VAL A C 1
ATOM 845 O O . VAL A 1 110 ? 4.646 -2.720 -5.161 1.00 95.94 110 VAL A O 1
ATOM 848 N N . THR A 1 111 ? 3.235 -2.109 -6.806 1.00 93.19 111 THR A N 1
ATOM 849 C CA . THR A 1 111 ? 4.130 -2.537 -7.885 1.00 93.19 111 THR A CA 1
ATOM 850 C C . THR A 1 111 ? 5.282 -1.548 -8.033 1.00 93.19 111 THR A C 1
ATOM 852 O O . THR A 1 111 ? 5.105 -0.337 -7.878 1.00 93.19 111 THR A O 1
ATOM 855 N N . ALA A 1 112 ? 6.479 -2.055 -8.321 1.00 85.69 112 ALA A N 1
ATOM 856 C CA . ALA A 1 112 ? 7.587 -1.192 -8.706 1.00 85.69 112 ALA A CA 1
ATOM 857 C C . ALA A 1 112 ? 7.381 -0.716 -10.159 1.00 85.69 112 ALA A C 1
ATOM 859 O O . ALA A 1 112 ? 6.928 -1.512 -10.986 1.00 85.69 112 ALA A O 1
ATOM 860 N N . PRO A 1 113 ? 7.701 0.548 -10.492 1.00 81.12 113 PRO A N 1
ATOM 861 C CA . PRO A 1 113 ? 7.652 1.012 -11.873 1.00 81.12 113 PRO A CA 1
ATOM 862 C C . PRO A 1 113 ? 8.702 0.261 -12.699 1.00 81.12 113 PRO A C 1
ATOM 864 O O . PRO A 1 113 ? 9.889 0.301 -12.373 1.00 81.12 113 PRO A O 1
ATOM 867 N N . GLN A 1 114 ? 8.275 -0.420 -13.763 1.00 74.38 114 GLN A N 1
ATOM 868 C CA . GLN A 1 114 ? 9.189 -1.138 -14.666 1.00 74.38 114 GLN A CA 1
ATOM 869 C C . GLN A 1 114 ? 9.808 -0.215 -15.722 1.00 74.38 114 GLN A C 1
ATOM 871 O O . GLN A 1 114 ? 10.845 -0.522 -16.305 1.00 74.38 114 GLN A O 1
ATOM 876 N N . SER A 1 115 ? 9.173 0.928 -15.978 1.00 75.38 115 SER A N 1
ATOM 877 C CA . SER A 1 115 ? 9.654 1.953 -16.899 1.00 75.38 115 SER A CA 1
ATOM 878 C C . SER A 1 115 ? 9.114 3.324 -16.496 1.00 75.38 115 SER A C 1
ATOM 880 O O . SER A 1 115 ? 8.185 3.420 -15.696 1.00 75.38 115 SER A O 1
ATOM 882 N N . ALA A 1 116 ? 9.644 4.394 -17.093 1.00 73.00 116 ALA A N 1
ATOM 883 C CA . ALA A 1 116 ? 9.125 5.751 -16.894 1.00 73.00 116 ALA A CA 1
ATOM 884 C C . ALA A 1 116 ? 7.647 5.916 -17.316 1.00 73.00 116 ALA A C 1
ATOM 886 O O . ALA A 1 116 ? 6.995 6.864 -16.889 1.00 73.00 116 ALA A O 1
ATOM 887 N N . TRP A 1 117 ? 7.123 4.995 -18.133 1.00 76.44 117 TRP A N 1
ATOM 888 C CA . TRP A 1 117 ? 5.756 5.018 -18.660 1.00 76.44 117 TRP A CA 1
ATOM 889 C C . TRP A 1 117 ? 4.805 4.045 -17.949 1.00 76.44 117 TRP A C 1
ATOM 891 O O . TRP A 1 117 ? 3.617 4.035 -18.259 1.00 76.44 117 TRP A O 1
ATOM 901 N N . ASP A 1 118 ? 5.303 3.239 -17.007 1.00 81.88 118 ASP A N 1
ATOM 902 C CA . ASP A 1 118 ? 4.489 2.320 -16.206 1.00 81.88 118 ASP A CA 1
ATOM 903 C C . ASP A 1 118 ? 4.498 2.783 -14.744 1.00 81.88 118 ASP A C 1
ATOM 905 O O . ASP A 1 118 ? 5.453 2.502 -14.009 1.00 81.88 118 ASP A O 1
ATOM 909 N N . PRO A 1 119 ? 3.484 3.560 -14.322 1.00 88.00 119 PRO A N 1
ATOM 910 C CA . PRO A 1 119 ? 3.446 4.088 -12.973 1.00 88.00 119 PRO A CA 1
ATOM 911 C C . PRO A 1 119 ? 3.236 2.960 -11.953 1.00 88.00 119 PRO A C 1
ATOM 913 O O . PRO A 1 119 ? 2.619 1.935 -12.260 1.00 88.00 119 PRO A O 1
ATOM 916 N N . PRO A 1 120 ? 3.698 3.155 -10.708 1.00 93.00 120 PRO A N 1
ATOM 917 C CA . PRO A 1 120 ? 3.396 2.229 -9.628 1.00 93.00 120 PRO A CA 1
ATOM 918 C C . PRO A 1 120 ? 1.886 2.117 -9.412 1.00 93.00 120 PRO A C 1
ATOM 920 O O . PRO A 1 120 ? 1.153 3.103 -9.515 1.00 93.00 120 PRO A O 1
ATOM 923 N N . ARG A 1 121 ? 1.429 0.909 -9.085 1.00 93.69 121 ARG A N 1
ATOM 924 C CA . ARG A 1 121 ? 0.010 0.584 -8.912 1.00 93.69 121 ARG A CA 1
ATOM 925 C C . ARG A 1 121 ? -0.241 0.105 -7.496 1.00 93.69 121 ARG A C 1
ATOM 927 O O . ARG A 1 121 ? 0.541 -0.686 -6.966 1.00 93.69 121 ARG A O 1
ATOM 934 N N . LEU A 1 122 ? -1.339 0.569 -6.904 1.00 95.69 122 LEU A N 1
ATOM 935 C CA . LEU A 1 122 ? -1.818 0.103 -5.610 1.00 95.69 122 LEU A CA 1
ATOM 936 C C . LEU A 1 122 ? -2.802 -1.041 -5.834 1.00 95.69 122 LEU A C 1
ATOM 938 O O . LEU A 1 122 ? -3.852 -0.870 -6.451 1.00 95.69 122 LEU A O 1
ATOM 942 N N . LEU A 1 123 ? -2.460 -2.207 -5.307 1.00 95.81 123 LEU A N 1
ATOM 943 C CA . LEU A 1 123 ? -3.273 -3.409 -5.366 1.00 95.81 123 LEU A CA 1
ATOM 944 C C . LEU A 1 123 ? -3.733 -3.763 -3.956 1.00 95.81 123 LEU A C 1
ATOM 946 O O . LEU A 1 123 ? -2.936 -3.777 -3.022 1.00 95.81 123 LEU A O 1
ATOM 950 N N . ILE A 1 124 ? -5.009 -4.089 -3.795 1.00 95.56 124 ILE A N 1
ATOM 951 C CA . ILE A 1 124 ? -5.589 -4.485 -2.510 1.00 95.56 124 ILE A CA 1
ATOM 952 C C . ILE A 1 124 ? -6.165 -5.883 -2.661 1.00 95.56 124 ILE A C 1
ATOM 954 O O . ILE A 1 124 ? -6.913 -6.160 -3.603 1.00 95.56 124 ILE A O 1
ATOM 958 N N . ARG A 1 125 ? -5.820 -6.777 -1.732 1.00 94.44 125 ARG A N 1
ATOM 959 C CA . ARG A 1 125 ? -6.331 -8.146 -1.759 1.00 94.44 125 ARG A CA 1
ATOM 960 C C . ARG A 1 125 ? -7.753 -8.185 -1.213 1.00 94.44 125 ARG A C 1
ATOM 962 O O . ARG A 1 125 ? -7.992 -7.766 -0.083 1.00 94.44 125 ARG A O 1
ATOM 969 N N . ASN A 1 126 ? -8.694 -8.685 -2.006 1.00 90.94 126 ASN A N 1
ATOM 970 C CA . ASN A 1 126 ? -10.088 -8.820 -1.587 1.00 90.94 126 ASN A CA 1
ATOM 971 C C . ASN A 1 126 ? -10.348 -10.138 -0.833 1.00 90.94 126 ASN A C 1
ATOM 973 O O . ASN A 1 126 ? -9.498 -11.028 -0.773 1.00 90.94 126 ASN A O 1
ATOM 977 N N . GLY A 1 127 ? -11.563 -10.300 -0.299 1.00 87.56 127 GLY A N 1
ATOM 978 C CA . GLY A 1 127 ? -11.978 -11.518 0.417 1.00 87.56 127 GLY A CA 1
ATOM 979 C C . GLY A 1 127 ? -12.018 -12.797 -0.434 1.00 87.56 127 GLY A C 1
ATOM 980 O O . GLY A 1 127 ? -12.086 -13.890 0.117 1.00 87.56 127 GLY A O 1
ATOM 981 N N . ARG A 1 128 ? -11.940 -12.682 -1.767 1.00 89.50 128 ARG A N 1
ATOM 982 C CA . ARG A 1 128 ? -11.801 -13.809 -2.708 1.00 89.50 128 ARG A CA 1
ATOM 983 C C . ARG A 1 128 ? -10.344 -14.089 -3.072 1.00 89.50 128 ARG A C 1
ATOM 985 O O . ARG A 1 128 ? -10.084 -14.828 -4.013 1.00 89.50 128 ARG A O 1
ATOM 992 N N . ASN A 1 129 ? -9.396 -13.512 -2.334 1.00 89.38 129 ASN A N 1
ATOM 993 C CA . ASN A 1 129 ? -7.965 -13.716 -2.515 1.00 89.38 129 ASN A CA 1
ATOM 994 C C . ASN A 1 129 ? -7.393 -13.131 -3.822 1.00 89.38 129 ASN A C 1
ATOM 996 O O . ASN A 1 129 ? -6.259 -13.456 -4.178 1.00 89.38 129 ASN A O 1
ATOM 1000 N N . HIS A 1 130 ? -8.145 -12.267 -4.512 1.00 90.69 130 HIS A N 1
ATOM 1001 C CA . HIS A 1 130 ? -7.731 -11.613 -5.754 1.00 90.69 130 HIS A CA 1
ATOM 1002 C C . HIS A 1 130 ? -7.143 -10.227 -5.487 1.00 90.69 130 HIS A C 1
ATOM 1004 O O . HIS A 1 130 ? -7.616 -9.503 -4.609 1.00 90.69 130 HIS A O 1
ATOM 1010 N N . TRP A 1 131 ? -6.151 -9.846 -6.288 1.00 94.06 131 TRP A N 1
ATOM 1011 C CA . TRP A 1 131 ? -5.575 -8.506 -6.289 1.00 94.06 131 TRP A CA 1
ATOM 1012 C C . TRP A 1 131 ? -6.408 -7.580 -7.166 1.00 94.06 131 TRP A C 1
ATOM 1014 O O . TRP A 1 131 ? -6.572 -7.840 -8.358 1.00 94.06 131 TRP A O 1
ATOM 1024 N N . VAL A 1 132 ? -6.937 -6.516 -6.571 1.00 93.50 132 VAL A N 1
ATOM 1025 C CA . VAL A 1 132 ? -7.750 -5.510 -7.258 1.00 93.50 132 VAL A CA 1
ATOM 1026 C C . VAL A 1 132 ? -6.996 -4.190 -7.258 1.00 93.50 132 VAL A C 1
ATOM 1028 O O . VAL A 1 132 ? -6.491 -3.774 -6.217 1.00 93.50 132 VAL A O 1
ATOM 1031 N N . GLU A 1 133 ? -6.911 -3.541 -8.415 1.00 94.69 133 GLU A N 1
ATOM 1032 C CA . GLU A 1 133 ? -6.259 -2.240 -8.539 1.00 94.69 133 GLU A CA 1
ATOM 1033 C C . GLU A 1 133 ? -7.152 -1.100 -8.036 1.00 94.69 133 GLU A C 1
ATOM 1035 O O . GLU A 1 133 ? -8.333 -1.000 -8.391 1.00 94.69 133 GLU A O 1
ATOM 1040 N N . TYR A 1 134 ? -6.555 -0.218 -7.238 1.00 94.38 134 TYR A N 1
ATOM 1041 C CA . TYR A 1 134 ? -7.164 1.003 -6.730 1.00 94.38 134 TYR A CA 1
ATOM 1042 C C . TYR A 1 134 ? -6.304 2.212 -7.079 1.00 94.38 134 TYR A C 1
ATOM 1044 O O . TYR A 1 134 ? -5.074 2.149 -7.094 1.00 94.38 134 TYR A O 1
ATOM 1052 N N . ARG A 1 135 ? -6.964 3.346 -7.312 1.00 93.81 135 ARG A N 1
ATOM 1053 C CA . ARG A 1 135 ? -6.300 4.641 -7.460 1.00 93.81 135 ARG A CA 1
ATOM 1054 C C . ARG A 1 135 ? -6.315 5.380 -6.134 1.00 93.81 135 ARG A C 1
ATOM 1056 O O . ARG A 1 135 ? -7.339 5.429 -5.454 1.00 93.81 135 ARG A O 1
ATOM 1063 N N . THR A 1 136 ? -5.178 5.983 -5.821 1.00 93.69 136 THR A N 1
ATOM 1064 C CA . THR A 1 136 ? -4.996 6.893 -4.694 1.00 93.69 136 THR A CA 1
ATOM 1065 C C . THR A 1 136 ? -4.514 8.245 -5.220 1.00 93.69 136 THR A C 1
ATOM 1067 O O . THR A 1 136 ? -3.826 8.289 -6.244 1.00 93.69 136 THR A O 1
ATOM 1070 N N . ASP A 1 137 ? -4.898 9.345 -4.577 1.00 93.25 137 ASP A N 1
ATOM 1071 C CA . ASP A 1 137 ? -4.317 10.667 -4.861 1.00 93.25 137 ASP A CA 1
ATOM 1072 C C . ASP A 1 137 ? -2.916 10.837 -4.269 1.00 93.25 137 ASP A C 1
ATOM 1074 O O . ASP A 1 137 ? -2.163 11.720 -4.691 1.00 93.25 137 ASP A O 1
ATOM 1078 N N . ARG A 1 138 ? -2.535 9.961 -3.335 1.00 93.69 138 ARG A N 1
ATOM 1079 C CA . ARG A 1 138 ? -1.201 9.938 -2.761 1.00 93.69 138 ARG A CA 1
ATOM 1080 C C . ARG A 1 138 ? -0.211 9.336 -3.765 1.00 93.69 138 ARG A C 1
ATOM 1082 O O . ARG A 1 138 ? -0.366 8.177 -4.155 1.00 93.69 138 ARG A O 1
ATOM 1089 N N . PRO A 1 139 ? 0.854 10.058 -4.162 1.00 93.06 139 PRO A N 1
ATOM 1090 C CA . PRO A 1 139 ? 1.841 9.509 -5.083 1.00 93.06 139 PRO A CA 1
ATOM 1091 C C . PRO A 1 139 ? 2.581 8.321 -4.456 1.00 93.06 139 PRO A C 1
ATOM 1093 O O . PRO A 1 139 ? 3.350 8.479 -3.509 1.00 93.06 139 PRO A O 1
ATOM 1096 N N . LEU A 1 140 ? 2.395 7.125 -5.020 1.00 94.62 140 LEU A N 1
ATOM 1097 C CA . LEU A 1 140 ? 3.029 5.893 -4.527 1.00 94.62 140 LEU A CA 1
ATOM 1098 C C . LEU A 1 140 ? 4.560 5.925 -4.630 1.00 94.62 140 LEU A C 1
ATOM 1100 O O . LEU A 1 140 ? 5.239 5.183 -3.926 1.00 94.62 140 LEU A O 1
ATOM 1104 N N . THR A 1 141 ? 5.117 6.794 -5.474 1.00 92.38 141 THR A N 1
ATOM 1105 C CA . THR A 1 141 ? 6.565 7.013 -5.579 1.00 92.38 141 THR A CA 1
ATOM 1106 C C . THR A 1 141 ? 7.182 7.450 -4.252 1.00 92.38 141 THR A C 1
ATOM 1108 O O . THR A 1 141 ? 8.247 6.953 -3.911 1.00 92.38 141 THR A O 1
ATOM 1111 N N . VAL A 1 142 ? 6.487 8.271 -3.454 1.00 92.44 142 VAL A N 1
ATOM 1112 C CA . VAL A 1 142 ? 6.979 8.729 -2.141 1.00 92.44 142 VAL A CA 1
ATOM 1113 C C . VAL A 1 142 ? 7.182 7.547 -1.192 1.00 92.44 142 VAL A C 1
ATOM 1115 O O . VAL A 1 142 ? 8.220 7.442 -0.539 1.00 92.44 142 VAL A O 1
ATOM 1118 N N . LEU A 1 143 ? 6.220 6.622 -1.155 1.00 94.25 143 LEU A N 1
ATOM 1119 C CA . LEU A 1 143 ? 6.335 5.385 -0.384 1.00 94.25 143 LEU A CA 1
ATOM 1120 C C . LEU A 1 143 ? 7.461 4.493 -0.922 1.00 94.25 143 LEU A C 1
ATOM 1122 O O . LEU A 1 143 ? 8.253 3.952 -0.154 1.00 94.25 143 LEU A O 1
ATOM 1126 N N . LEU A 1 144 ? 7.552 4.346 -2.245 1.00 93.12 144 LEU A N 1
ATOM 1127 C CA . LEU A 1 144 ? 8.574 3.516 -2.881 1.00 93.12 144 LEU A CA 1
ATOM 1128 C C . LEU A 1 144 ? 9.995 4.029 -2.639 1.00 93.12 144 LEU A C 1
ATOM 1130 O O . LEU A 1 144 ? 10.897 3.216 -2.441 1.00 93.12 144 LEU A O 1
ATOM 1134 N N . ASP A 1 145 ? 10.206 5.341 -2.620 1.00 91.56 145 ASP A N 1
ATOM 1135 C CA . ASP A 1 145 ? 11.522 5.930 -2.379 1.00 91.56 145 ASP A CA 1
ATOM 1136 C C . ASP A 1 145 ? 11.995 5.649 -0.944 1.00 91.56 145 ASP A C 1
ATOM 1138 O O . ASP A 1 145 ? 13.115 5.170 -0.752 1.00 91.56 145 ASP A O 1
ATOM 1142 N N . GLN A 1 146 ? 11.102 5.757 0.049 1.00 90.50 146 GLN A N 1
ATOM 1143 C CA . GLN A 1 146 ? 11.397 5.363 1.436 1.00 90.50 146 GLN A CA 1
ATOM 1144 C C . GLN A 1 146 ? 11.764 3.874 1.574 1.00 90.50 146 GLN A C 1
ATOM 1146 O O . GLN A 1 146 ? 12.558 3.497 2.439 1.00 90.50 146 GLN A O 1
ATOM 1151 N N . LEU A 1 147 ? 11.190 3.005 0.735 1.00 91.00 147 LEU A N 1
ATOM 1152 C CA . LEU A 1 147 ? 11.474 1.565 0.741 1.00 91.00 147 LEU A CA 1
ATOM 1153 C C . LEU A 1 147 ? 12.777 1.218 0.020 1.00 91.00 147 LEU A C 1
ATOM 1155 O O . LEU A 1 147 ? 13.458 0.265 0.410 1.00 91.00 147 LEU A O 1
ATOM 1159 N N . LYS A 1 148 ? 13.144 1.968 -1.024 1.00 84.19 148 LYS A N 1
ATOM 1160 C CA . LYS A 1 148 ? 14.419 1.791 -1.733 1.00 84.19 148 LYS A CA 1
ATOM 1161 C C . LYS A 1 148 ? 15.603 2.098 -0.827 1.00 84.19 148 LYS A C 1
ATOM 1163 O O . LYS A 1 148 ? 16.528 1.296 -0.789 1.00 84.19 148 LYS A O 1
ATOM 1168 N N . GLU A 1 149 ? 15.528 3.165 -0.034 1.00 78.00 149 GLU A N 1
ATOM 1169 C CA . GLU A 1 149 ? 16.569 3.540 0.937 1.00 78.00 149 GLU A CA 1
ATOM 1170 C C . GLU A 1 149 ? 16.838 2.470 2.012 1.00 78.00 149 GLU A C 1
ATOM 1172 O O . GLU A 1 149 ? 17.872 2.503 2.675 1.00 78.00 149 GLU A O 1
ATOM 1177 N N . ARG A 1 150 ? 15.904 1.532 2.223 1.00 69.69 150 ARG A N 1
ATOM 1178 C CA . ARG A 1 150 ? 15.965 0.525 3.301 1.00 69.69 150 ARG A CA 1
ATOM 1179 C C . ARG A 1 150 ? 16.084 -0.918 2.818 1.00 69.69 150 ARG A C 1
ATOM 1181 O O . ARG A 1 150 ? 16.406 -1.793 3.617 1.00 69.69 150 ARG A O 1
ATOM 1188 N N . GLY A 1 151 ? 15.753 -1.175 1.555 1.00 56.06 151 GLY A N 1
ATOM 1189 C CA . GLY A 1 151 ? 15.745 -2.507 0.946 1.00 56.06 151 GLY A CA 1
ATOM 1190 C C . GLY A 1 151 ? 16.851 -2.739 -0.085 1.00 56.06 151 GLY A C 1
ATOM 1191 O O . GLY A 1 151 ? 16.828 -3.784 -0.739 1.00 56.06 151 GLY A O 1
ATOM 1192 N N . LEU A 1 152 ? 17.746 -1.767 -0.277 1.00 50.91 152 LEU A N 1
ATOM 1193 C CA . LEU A 1 152 ? 19.027 -1.927 -0.967 1.00 50.91 152 LEU A CA 1
ATOM 1194 C C . LEU A 1 152 ? 20.103 -2.348 0.039 1.00 50.91 152 LEU A C 1
ATOM 1196 O O . LEU A 1 152 ? 20.141 -1.746 1.134 1.00 50.91 152 LEU A O 1
#

Mean predicted aligned error: 12.1 Å